Protein AF-A0A6G2QTA1-F1 (afdb_monomer_lite)

pLDDT: mean 93.56, std 8.04, range [61.75, 98.81]

Radius of gyration: 11.66 Å; chains: 1; bounding box: 20×23×33 Å

Foldseek 3Di:
DLVLLVQLQVLLVVVVHHGDSVLSVQLLVQQQVVCVVVVHPGGDPVSSLVSLCVSQPPPDPPRCVVSSVVSND

Sequence (73 aa):
LTRAAVRVCAALRDLGHPSGPADAREISRLASDLARLRGLPAAGRGELVEAVQTVLAQGEPYGRGRAVARAME

Structure (mmCIF, N/CA/C/O backbone):
data_AF-A0A6G2QTA1-F1
#
_entry.id   AF-A0A6G2QTA1-F1
#
loop_
_atom_site.group_PDB
_atom_site.id
_atom_site.type_symbol
_atom_site.label_atom_id
_atom_site.label_alt_id
_atom_site.label_comp_id
_atom_site.label_asym_id
_atom_site.label_entity_id
_atom_site.label_seq_id
_atom_site.pdbx_PDB_ins_code
_atom_site.Cartn_x
_atom_site.Cartn_y
_atom_site.Cartn_z
_atom_site.occupancy
_ato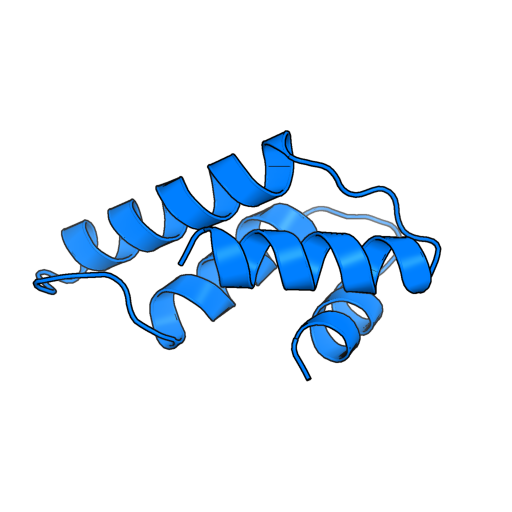m_site.B_iso_or_equiv
_atom_site.auth_seq_id
_atom_site.auth_comp_id
_atom_site.auth_asym_id
_atom_site.auth_atom_id
_atom_site.pdbx_PDB_model_num
ATOM 1 N N . LEU A 1 1 ? -2.865 -7.115 4.458 1.00 89.56 1 LEU A N 1
ATOM 2 C CA . LEU A 1 1 ? -2.307 -5.956 3.718 1.00 89.56 1 LEU A CA 1
ATOM 3 C C . LEU A 1 1 ? -1.063 -6.299 2.916 1.00 89.56 1 LEU A C 1
ATOM 5 O O . LEU A 1 1 ? -1.055 -6.031 1.725 1.00 89.56 1 LEU A O 1
ATOM 9 N N . THR A 1 2 ? -0.074 -6.977 3.501 1.00 96.00 2 THR A N 1
ATOM 10 C CA . THR A 1 2 ? 1.186 -7.329 2.818 1.00 96.00 2 THR A CA 1
ATOM 11 C C . THR A 1 2 ? 0.999 -8.019 1.469 1.00 96.00 2 THR A C 1
ATOM 13 O O . THR A 1 2 ? 1.604 -7.607 0.488 1.00 96.00 2 THR A O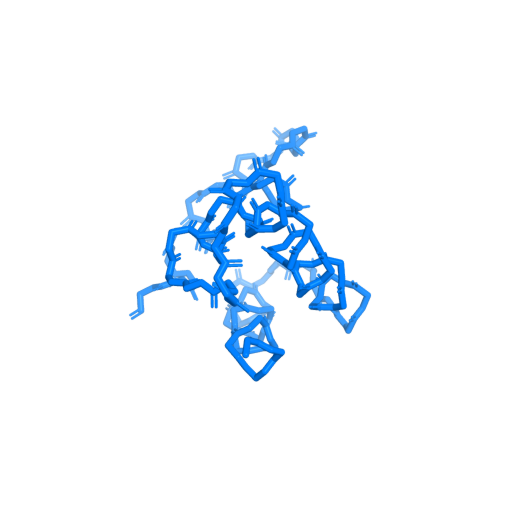 1
ATOM 16 N N . ARG A 1 3 ? 0.090 -8.999 1.358 1.00 97.62 3 ARG A N 1
ATOM 17 C CA . ARG A 1 3 ? -0.215 -9.639 0.064 1.00 97.62 3 ARG A CA 1
ATOM 18 C C . ARG A 1 3 ? -0.758 -8.648 -0.978 1.00 97.62 3 ARG A C 1
ATOM 20 O O . ARG A 1 3 ? -0.434 -8.770 -2.152 1.00 97.62 3 ARG A O 1
ATOM 27 N N . ALA A 1 4 ? -1.578 -7.679 -0.569 1.00 97.44 4 ALA A N 1
ATOM 28 C CA . ALA A 1 4 ? -2.090 -6.653 -1.477 1.00 97.44 4 ALA A CA 1
ATOM 29 C C . ALA A 1 4 ? -0.966 -5.714 -1.935 1.00 97.44 4 ALA A C 1
ATOM 31 O O . ALA A 1 4 ? -0.825 -5.504 -3.133 1.00 97.44 4 ALA A O 1
ATOM 32 N N . ALA A 1 5 ? -0.110 -5.259 -1.015 1.00 97.56 5 ALA A N 1
ATOM 33 C CA . ALA A 1 5 ? 1.061 -4.449 -1.346 1.00 97.56 5 ALA A CA 1
ATOM 34 C C . ALA A 1 5 ? 2.020 -5.177 -2.308 1.00 97.56 5 ALA A C 1
ATOM 36 O O . ALA A 1 5 ? 2.457 -4.600 -3.299 1.00 97.56 5 ALA A O 1
ATOM 37 N N . VAL A 1 6 ? 2.281 -6.472 -2.083 1.00 98.25 6 VAL A N 1
ATOM 38 C CA . VAL A 1 6 ? 3.096 -7.303 -2.988 1.00 98.25 6 VAL A CA 1
ATOM 39 C C . VAL A 1 6 ? 2.479 -7.397 -4.386 1.00 98.25 6 VAL A C 1
ATOM 41 O O . VAL A 1 6 ? 3.215 -7.306 -5.365 1.00 98.25 6 VAL A O 1
ATOM 44 N N . ARG A 1 7 ? 1.150 -7.549 -4.498 1.00 98.00 7 ARG A N 1
ATOM 45 C CA . ARG A 1 7 ? 0.461 -7.581 -5.802 1.00 98.00 7 ARG A CA 1
ATOM 46 C C . ARG A 1 7 ? 0.569 -6.252 -6.544 1.00 98.00 7 ARG A C 1
ATOM 48 O O . ARG A 1 7 ? 0.884 -6.279 -7.724 1.00 98.00 7 ARG A O 1
ATOM 55 N N . VAL A 1 8 ? 0.404 -5.122 -5.855 1.00 97.19 8 VAL A N 1
ATOM 56 C CA . VAL A 1 8 ? 0.608 -3.791 -6.455 1.00 97.19 8 VAL A CA 1
ATOM 57 C C . VAL A 1 8 ? 2.045 -3.647 -6.961 1.00 97.19 8 VAL A C 1
ATOM 59 O O . VAL A 1 8 ? 2.258 -3.262 -8.104 1.00 97.19 8 VAL A O 1
ATOM 62 N N . CYS A 1 9 ? 3.043 -4.027 -6.156 1.00 96.88 9 CYS A N 1
ATOM 63 C CA . CYS A 1 9 ? 4.451 -3.974 -6.569 1.00 96.88 9 CYS A CA 1
ATOM 64 C C . CYS A 1 9 ? 4.742 -4.899 -7.765 1.00 96.88 9 CYS A C 1
ATOM 66 O O . CYS A 1 9 ? 5.571 -4.569 -8.608 1.00 96.88 9 CYS A O 1
ATOM 68 N N . ALA A 1 10 ? 4.082 -6.060 -7.845 1.00 97.88 10 ALA A N 1
ATOM 69 C CA . ALA A 1 10 ? 4.188 -6.969 -8.986 1.00 97.88 10 ALA A CA 1
ATOM 70 C C . ALA A 1 10 ? 3.571 -6.371 -10.254 1.00 97.88 10 ALA A C 1
ATOM 72 O O . ALA A 1 10 ? 4.275 -6.252 -11.248 1.00 97.88 10 ALA A O 1
ATOM 73 N N . ALA A 1 11 ? 2.328 -5.891 -10.187 1.00 97.31 11 ALA A N 1
ATOM 74 C CA . ALA A 1 11 ? 1.670 -5.233 -11.314 1.00 97.31 11 ALA A CA 1
ATOM 75 C C . ALA A 1 11 ? 2.464 -4.010 -11.803 1.00 97.31 11 ALA A C 1
ATOM 77 O O . ALA A 1 11 ? 2.578 -3.759 -12.997 1.00 97.31 11 ALA A O 1
ATOM 78 N N . LEU A 1 12 ? 3.084 -3.269 -10.886 1.00 94.75 12 LEU A N 1
ATOM 79 C CA . LEU A 1 12 ? 3.910 -2.120 -11.231 1.00 94.75 12 LEU A CA 1
ATOM 80 C C . LEU A 1 12 ? 5.203 -2.519 -11.961 1.00 94.75 12 LEU A C 1
ATOM 82 O O . LEU A 1 12 ? 5.612 -1.816 -12.885 1.00 94.75 12 LEU A O 1
ATOM 86 N N . ARG A 1 13 ? 5.803 -3.666 -11.605 1.00 94.81 13 ARG A N 1
ATOM 87 C CA . ARG A 1 13 ? 6.905 -4.262 -12.380 1.00 94.81 13 ARG A CA 1
ATOM 88 C C . ARG A 1 13 ? 6.451 -4.712 -13.764 1.00 94.81 13 ARG A C 1
ATOM 90 O O . ARG A 1 13 ? 7.175 -4.466 -14.722 1.00 94.81 13 ARG A O 1
ATOM 97 N N . ASP A 1 14 ? 5.264 -5.301 -13.877 1.00 96.44 14 ASP A N 1
ATOM 98 C CA . ASP A 1 14 ? 4.698 -5.723 -15.167 1.00 96.44 14 ASP A CA 1
ATOM 99 C C . ASP A 1 14 ? 4.426 -4.520 -16.092 1.00 96.44 14 ASP A C 1
ATOM 101 O O . ASP A 1 14 ? 4.502 -4.634 -17.313 1.00 96.44 14 ASP A O 1
ATOM 105 N N . LEU A 1 15 ? 4.189 -3.337 -15.514 1.00 93.88 15 LEU A N 1
ATOM 106 C CA . LEU A 1 15 ? 4.094 -2.055 -16.223 1.00 93.88 15 LEU A CA 1
ATOM 107 C C . LEU A 1 15 ? 5.462 -1.412 -16.535 1.00 93.88 15 LEU A C 1
ATOM 109 O O . LEU A 1 15 ? 5.504 -0.289 -17.032 1.00 93.88 15 LEU A O 1
ATOM 113 N N . GLY A 1 16 ? 6.579 -2.086 -16.244 1.00 92.62 16 GLY A N 1
ATOM 114 C CA . GLY A 1 16 ? 7.934 -1.606 -16.532 1.00 92.62 16 GLY A CA 1
ATOM 115 C C . GLY A 1 16 ? 8.526 -0.664 -15.480 1.00 92.62 16 GLY A C 1
ATOM 116 O O . GLY A 1 16 ? 9.559 -0.047 -15.733 1.00 92.62 16 GLY A O 1
ATOM 117 N N . HIS A 1 17 ? 7.911 -0.545 -14.298 1.00 91.50 17 HIS A N 1
ATOM 118 C CA . HIS A 1 17 ? 8.399 0.328 -13.230 1.00 91.50 17 HIS A CA 1
ATOM 119 C C . HIS A 1 17 ? 9.084 -0.464 -12.103 1.00 91.50 17 HIS A C 1
ATOM 121 O O . HIS A 1 17 ? 8.511 -1.422 -11.577 1.00 91.50 17 HIS A O 1
ATOM 127 N N . PRO A 1 18 ? 10.284 -0.054 -11.654 1.00 91.31 18 PRO A N 1
ATOM 128 C CA . PRO A 1 18 ? 11.029 -0.787 -10.635 1.00 91.31 18 PRO A CA 1
ATOM 129 C C . PRO A 1 18 ? 10.299 -0.751 -9.289 1.00 91.31 18 PRO A C 1
ATOM 131 O O . PRO A 1 18 ? 10.051 0.316 -8.730 1.00 91.31 18 PRO A O 1
ATOM 134 N N . SER A 1 19 ? 9.944 -1.920 -8.757 1.00 92.94 19 SER A N 1
ATOM 135 C CA . SER A 1 19 ? 9.347 -2.057 -7.426 1.00 92.94 19 SER A CA 1
ATOM 136 C C . SER A 1 19 ? 9.704 -3.395 -6.791 1.00 92.94 19 SER A C 1
ATOM 138 O O . SER A 1 19 ? 9.822 -4.399 -7.497 1.00 92.94 19 SER A O 1
ATOM 140 N N . GLY A 1 20 ? 9.848 -3.452 -5.468 1.00 93.62 20 GLY A N 1
ATOM 141 C CA . GLY A 1 20 ? 10.351 -4.636 -4.773 1.00 93.62 20 GLY A CA 1
ATOM 142 C C . GLY A 1 20 ? 9.767 -4.886 -3.379 1.00 93.62 20 GLY A C 1
ATOM 143 O O . GLY A 1 20 ? 8.872 -4.181 -2.917 1.00 93.62 20 GLY A O 1
ATOM 144 N N . PRO A 1 21 ? 10.274 -5.915 -2.674 1.00 95.81 21 PRO A N 1
ATOM 145 C CA . PRO A 1 21 ? 9.816 -6.266 -1.328 1.00 95.81 21 PRO A CA 1
ATOM 146 C C . PRO A 1 21 ? 9.980 -5.143 -0.295 1.00 95.81 21 PRO A C 1
ATOM 148 O O . PRO A 1 21 ? 9.197 -5.077 0.652 1.00 95.81 21 PRO A O 1
ATOM 151 N N . ALA A 1 22 ? 10.973 -4.264 -0.477 1.00 96.31 22 ALA A N 1
ATOM 152 C CA . ALA A 1 22 ? 11.170 -3.090 0.371 1.00 96.31 22 ALA A CA 1
ATOM 153 C C . ALA A 1 22 ? 9.959 -2.145 0.304 1.00 96.31 22 ALA A C 1
ATOM 155 O O . ALA A 1 22 ? 9.413 -1.797 1.349 1.00 96.31 22 ALA A O 1
ATOM 156 N N . ASP A 1 23 ? 9.465 -1.848 -0.900 1.00 96.12 23 ASP A N 1
ATOM 157 C CA . ASP A 1 23 ? 8.263 -1.029 -1.093 1.00 96.12 23 ASP A CA 1
ATOM 158 C C . ASP A 1 23 ? 7.042 -1.687 -0.448 1.00 96.12 23 ASP A C 1
ATOM 160 O O . ASP A 1 23 ? 6.293 -1.050 0.286 1.00 96.12 23 ASP A O 1
ATOM 164 N N . ALA A 1 24 ? 6.855 -2.994 -0.660 1.00 97.75 24 ALA A N 1
ATOM 165 C CA . ALA A 1 24 ? 5.716 -3.719 -0.099 1.00 97.75 24 ALA A CA 1
ATOM 166 C C . ALA A 1 24 ? 5.726 -3.735 1.441 1.00 97.75 24 ALA A C 1
ATOM 168 O O . ALA A 1 24 ? 4.666 -3.652 2.078 1.00 97.75 24 ALA A O 1
ATOM 169 N N . ARG A 1 25 ? 6.918 -3.841 2.046 1.00 98.19 25 ARG A N 1
ATOM 170 C CA . ARG A 1 25 ? 7.110 -3.715 3.496 1.00 98.19 25 ARG A CA 1
ATOM 171 C C . ARG A 1 25 ? 6.755 -2.308 3.961 1.00 98.19 25 ARG A C 1
ATOM 173 O O . ARG A 1 25 ? 6.020 -2.180 4.936 1.00 98.19 25 ARG A O 1
ATOM 180 N N . GLU A 1 26 ? 7.245 -1.292 3.264 1.00 98.06 26 GLU A N 1
ATOM 181 C CA . GLU A 1 26 ? 7.035 0.103 3.632 1.00 98.06 26 GLU A CA 1
ATOM 182 C C . GLU A 1 26 ? 5.562 0.514 3.514 1.00 98.06 26 GLU A C 1
ATOM 184 O O . GLU A 1 26 ? 5.005 1.057 4.461 1.00 98.06 26 GLU A O 1
ATOM 189 N N . ILE A 1 27 ? 4.878 0.116 2.439 1.00 98.38 27 ILE A N 1
ATOM 190 C CA . ILE A 1 27 ? 3.425 0.288 2.275 1.00 98.38 27 ILE A CA 1
ATOM 191 C C . ILE A 1 27 ? 2.661 -0.371 3.429 1.00 98.38 27 ILE A C 1
ATOM 193 O O . ILE A 1 27 ? 1.737 0.213 3.990 1.00 98.38 27 ILE A O 1
ATOM 197 N N . SER A 1 28 ? 3.031 -1.602 3.801 1.00 98.38 28 SER A N 1
ATOM 198 C CA . SER A 1 28 ? 2.347 -2.336 4.876 1.00 98.38 28 SER A CA 1
ATOM 199 C C . SER A 1 28 ? 2.558 -1.690 6.248 1.00 98.38 28 SER A C 1
ATOM 201 O O . SER A 1 28 ? 1.628 -1.653 7.059 1.00 98.38 28 SER A O 1
ATOM 203 N N . ARG A 1 29 ? 3.774 -1.191 6.502 1.00 98.50 29 ARG A N 1
ATOM 204 C CA . ARG A 1 29 ? 4.128 -0.444 7.712 1.00 98.50 29 ARG A CA 1
ATOM 205 C C . ARG A 1 29 ? 3.333 0.855 7.776 1.00 98.50 29 ARG A C 1
ATOM 207 O O . ARG A 1 29 ? 2.573 1.038 8.719 1.00 98.50 29 ARG A O 1
ATOM 214 N N . LEU A 1 30 ? 3.432 1.683 6.738 1.00 98.69 30 LEU A N 1
ATOM 215 C CA . LEU A 1 30 ? 2.776 2.984 6.671 1.00 98.69 30 LEU A CA 1
ATOM 216 C C . LEU A 1 30 ? 1.252 2.864 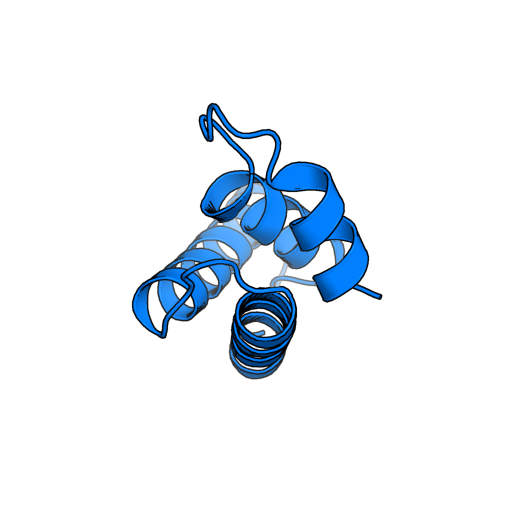6.777 1.00 98.69 30 LEU A C 1
ATOM 218 O O . LEU A 1 30 ? 0.640 3.607 7.533 1.00 98.69 30 LEU A O 1
ATOM 222 N N . ALA A 1 31 ? 0.628 1.890 6.107 1.00 98.69 31 ALA A N 1
ATOM 223 C CA . ALA A 1 31 ? -0.808 1.650 6.255 1.00 98.69 31 ALA A CA 1
ATOM 224 C C . ALA A 1 31 ? -1.187 1.340 7.716 1.00 98.69 31 ALA A C 1
ATOM 226 O O . ALA A 1 31 ? -2.180 1.855 8.226 1.00 98.69 31 ALA A O 1
ATOM 227 N N . SER A 1 32 ? -0.379 0.534 8.412 1.00 98.56 32 SER A N 1
ATOM 228 C CA . SER A 1 32 ? -0.598 0.219 9.830 1.00 98.56 32 SER A CA 1
ATOM 229 C C . SER A 1 32 ? -0.410 1.446 10.730 1.00 98.56 32 SER A C 1
ATOM 231 O O . SER A 1 32 ? -1.185 1.641 11.667 1.00 98.56 32 SER A O 1
ATOM 233 N N . ASP A 1 33 ? 0.574 2.294 10.423 1.00 98.69 33 ASP A N 1
ATOM 234 C CA . ASP A 1 33 ? 0.805 3.555 11.130 1.00 98.69 33 ASP A CA 1
ATOM 235 C C . ASP A 1 33 ? -0.369 4.528 10.917 1.00 98.69 33 ASP A C 1
ATOM 237 O O . ASP A 1 33 ? -0.851 5.128 11.878 1.00 98.69 33 ASP A O 1
ATOM 241 N N . LEU A 1 34 ? -0.917 4.612 9.699 1.00 98.81 34 LEU A N 1
ATOM 242 C CA . LEU A 1 34 ? -2.114 5.405 9.398 1.00 98.81 34 LEU A CA 1
ATOM 243 C C . LEU A 1 34 ? -3.333 4.931 10.195 1.00 98.81 34 LEU A C 1
ATOM 245 O O . LEU A 1 34 ? -4.039 5.752 10.777 1.00 98.81 34 LEU A O 1
ATOM 249 N N . ALA A 1 35 ? -3.566 3.619 10.285 1.00 98.62 35 ALA A N 1
ATOM 250 C CA . ALA A 1 35 ? -4.647 3.085 11.113 1.00 98.62 35 ALA A CA 1
ATOM 251 C C . ALA A 1 35 ? -4.482 3.459 12.588 1.00 98.62 35 ALA A C 1
ATOM 253 O O . ALA A 1 35 ? -5.452 3.864 13.228 1.00 98.62 35 ALA A O 1
ATOM 254 N N . ARG A 1 36 ? -3.250 3.387 13.110 1.00 98.56 36 ARG A N 1
ATOM 255 C CA . ARG A 1 36 ? -2.936 3.794 14.484 1.00 98.56 36 ARG A CA 1
ATOM 256 C C . ARG A 1 36 ? -3.214 5.280 14.706 1.00 98.56 36 ARG A C 1
ATOM 258 O O . ARG A 1 36 ? -3.854 5.621 15.694 1.00 98.56 36 ARG A O 1
ATOM 265 N N . LEU A 1 37 ? -2.779 6.146 13.789 1.00 98.56 37 LEU A N 1
ATOM 266 C CA . LEU A 1 37 ? -3.041 7.590 13.856 1.00 98.56 37 LEU A CA 1
ATOM 267 C C . LEU A 1 37 ? -4.539 7.917 13.792 1.00 98.56 37 LEU A C 1
ATOM 269 O O . LEU A 1 37 ? -4.978 8.901 14.378 1.00 98.56 37 LEU A O 1
ATOM 273 N N . ARG A 1 38 ? -5.327 7.079 13.114 1.00 98.44 38 ARG A N 1
ATOM 274 C CA . ARG A 1 38 ? -6.783 7.226 12.973 1.00 98.44 38 ARG A CA 1
ATOM 275 C C . ARG A 1 38 ? -7.592 6.555 14.084 1.00 98.44 38 ARG A C 1
ATOM 277 O O . ARG A 1 38 ? -8.816 6.621 14.049 1.00 98.44 38 ARG A O 1
ATOM 284 N N . GLY A 1 39 ? -6.948 5.888 15.044 1.00 98.38 39 GLY A N 1
ATOM 285 C CA . GLY A 1 39 ? -7.644 5.135 16.092 1.00 98.38 39 GLY A CA 1
ATOM 286 C C . GLY A 1 39 ? -8.426 3.920 15.572 1.00 98.38 39 GLY A C 1
ATOM 287 O O . GLY A 1 39 ? -9.375 3.479 16.216 1.00 98.38 39 GLY A O 1
ATOM 288 N N . LEU A 1 40 ? -8.056 3.384 14.405 1.00 98.38 40 LEU A N 1
ATOM 289 C CA . LEU A 1 40 ? -8.689 2.207 13.814 1.00 98.38 40 LEU A CA 1
ATOM 290 C C . LEU A 1 40 ? -8.086 0.914 14.387 1.00 98.38 40 LEU A C 1
ATOM 292 O O . LEU A 1 40 ? -6.883 0.861 14.654 1.00 98.38 40 LEU A O 1
ATOM 296 N N . PRO A 1 41 ? -8.878 -0.167 14.519 1.00 97.19 41 PRO A N 1
ATOM 297 C CA . PRO A 1 41 ? -8.385 -1.442 15.047 1.00 97.19 41 PRO A CA 1
ATOM 298 C C . PRO A 1 41 ? -7.365 -2.116 14.117 1.00 97.19 41 PRO A C 1
ATOM 300 O O . PRO A 1 41 ? -6.527 -2.895 14.565 1.00 97.19 41 PRO A O 1
ATOM 303 N N . ALA A 1 42 ? -7.446 -1.833 12.816 1.00 97.38 42 ALA A N 1
ATOM 304 C CA . ALA A 1 42 ? -6.519 -2.301 11.801 1.00 97.38 42 ALA A CA 1
ATOM 305 C C . ALA A 1 42 ? -6.623 -1.422 10.552 1.00 97.38 42 ALA A C 1
ATOM 307 O O . ALA A 1 42 ? -7.619 -0.731 10.339 1.00 97.38 42 ALA A O 1
ATOM 308 N N . ALA A 1 43 ? -5.604 -1.493 9.703 1.00 98.12 43 ALA A N 1
ATOM 309 C CA . ALA A 1 43 ? -5.597 -0.801 8.426 1.00 98.12 43 ALA A CA 1
ATOM 310 C C . ALA A 1 43 ? -6.516 -1.478 7.401 1.00 98.12 43 ALA A C 1
ATOM 312 O O . ALA A 1 43 ? -6.503 -2.701 7.225 1.00 98.12 43 ALA A O 1
ATOM 313 N N . GLY A 1 44 ? -7.317 -0.657 6.727 1.00 96.56 44 GLY A N 1
ATOM 314 C CA . GLY A 1 44 ? -8.255 -1.063 5.698 1.00 96.56 44 GLY A CA 1
ATOM 315 C C . GLY A 1 44 ? -7.788 -0.660 4.303 1.00 96.56 44 GLY A C 1
ATOM 316 O O . GLY A 1 44 ? -6.601 -0.488 4.020 1.00 96.56 44 GLY A O 1
ATOM 317 N N . ARG A 1 45 ? -8.756 -0.529 3.392 1.00 97.06 45 ARG A N 1
ATOM 318 C CA . ARG A 1 45 ? -8.495 -0.114 2.008 1.00 97.06 45 ARG A CA 1
ATOM 319 C C . ARG A 1 45 ? -7.991 1.327 1.933 1.00 97.06 45 ARG A C 1
ATOM 321 O O . ARG A 1 45 ? -7.083 1.581 1.153 1.00 97.06 45 ARG A O 1
ATOM 328 N N . GLY A 1 46 ? -8.568 2.240 2.715 1.00 97.62 46 GLY A N 1
ATOM 329 C CA . GLY A 1 46 ? -8.197 3.657 2.688 1.00 97.62 46 GLY A CA 1
ATOM 330 C C . GLY A 1 46 ? -6.732 3.864 3.063 1.00 97.62 46 GLY A C 1
ATOM 331 O O . GLY A 1 46 ? -5.986 4.488 2.316 1.00 97.62 46 GLY A O 1
ATOM 332 N N . GLU A 1 47 ? -6.296 3.242 4.158 1.00 98.44 47 GLU A N 1
ATOM 333 C CA . GLU A 1 47 ? -4.905 3.293 4.619 1.00 98.44 47 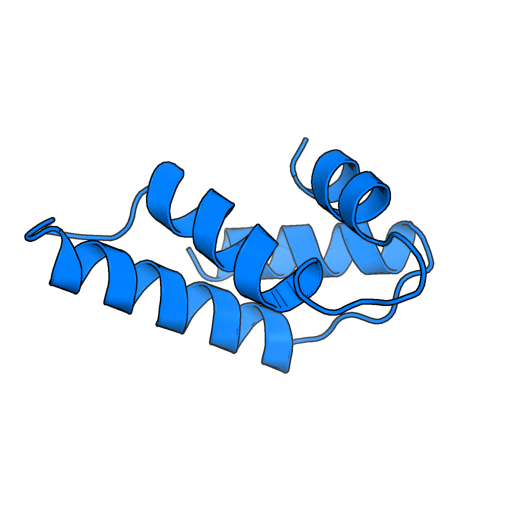GLU A CA 1
ATOM 334 C C . GLU A 1 47 ? -3.950 2.648 3.610 1.00 98.44 47 GLU A C 1
ATOM 336 O O . GLU A 1 47 ? -2.849 3.148 3.402 1.00 98.44 47 GLU A O 1
ATOM 341 N N . LEU A 1 48 ? -4.365 1.556 2.955 1.00 97.88 48 LEU A N 1
ATOM 342 C CA . LEU A 1 48 ? -3.566 0.927 1.902 1.00 97.88 48 LEU A CA 1
ATOM 343 C C . LEU A 1 48 ? -3.389 1.848 0.690 1.00 97.88 48 LEU A C 1
ATOM 345 O O . LEU A 1 48 ? -2.280 1.954 0.177 1.00 97.88 48 LEU A O 1
ATOM 349 N N . VAL A 1 49 ? -4.470 2.473 0.218 1.00 97.31 49 VAL A N 1
ATOM 350 C CA . VAL A 1 49 ? -4.454 3.356 -0.959 1.00 97.31 49 VAL A CA 1
ATOM 351 C C . VAL A 1 49 ? -3.529 4.541 -0.720 1.00 97.31 49 VAL A C 1
ATOM 353 O O . VAL A 1 49 ? -2.663 4.820 -1.545 1.00 97.31 49 VAL A O 1
ATOM 356 N N . GLU A 1 50 ? -3.673 5.185 0.434 1.00 97.44 50 GLU A N 1
ATOM 357 C CA . GLU A 1 50 ? -2.839 6.319 0.812 1.00 97.44 50 GLU A CA 1
ATOM 358 C C . GLU A 1 50 ? -1.376 5.906 0.969 1.00 97.44 50 GLU A C 1
ATOM 360 O O . GLU A 1 50 ? -0.503 6.522 0.365 1.00 97.44 50 GLU A O 1
ATOM 365 N N . ALA A 1 51 ? -1.103 4.801 1.670 1.00 97.94 51 ALA A N 1
ATOM 366 C CA . ALA A 1 51 ? 0.259 4.305 1.827 1.00 97.94 51 ALA A CA 1
ATOM 367 C C . ALA A 1 51 ? 0.926 3.971 0.481 1.00 97.94 51 ALA A C 1
ATOM 369 O O . ALA A 1 51 ? 2.096 4.285 0.280 1.00 97.94 51 ALA A O 1
ATOM 370 N N . VAL A 1 52 ? 0.194 3.370 -0.463 1.00 96.75 52 VAL A N 1
ATOM 371 C CA . VAL A 1 52 ? 0.693 3.108 -1.822 1.00 96.75 52 VAL A CA 1
ATOM 372 C C . VAL A 1 52 ? 1.052 4.410 -2.538 1.00 96.75 52 VAL A C 1
ATOM 374 O O . VAL A 1 52 ? 2.138 4.511 -3.105 1.00 96.75 52 VAL A O 1
ATOM 377 N N . GLN A 1 53 ? 0.174 5.413 -2.500 1.00 94.44 53 GLN A N 1
ATOM 378 C CA . GLN A 1 53 ? 0.424 6.704 -3.141 1.00 94.44 53 GLN A CA 1
ATOM 379 C C . GLN A 1 53 ? 1.626 7.420 -2.513 1.00 94.44 53 GLN A C 1
ATOM 381 O O . GLN A 1 53 ? 2.497 7.904 -3.236 1.00 94.44 53 GLN A O 1
ATOM 386 N N . THR A 1 54 ? 1.726 7.422 -1.183 1.00 95.00 54 THR A N 1
ATOM 387 C CA . THR A 1 54 ? 2.849 8.037 -0.471 1.00 95.00 54 THR A CA 1
ATOM 388 C C . THR A 1 54 ? 4.178 7.358 -0.792 1.00 95.00 54 THR A C 1
ATOM 390 O O . THR A 1 54 ? 5.154 8.049 -1.057 1.00 95.00 54 THR A O 1
ATOM 393 N N . VAL A 1 55 ? 4.233 6.023 -0.797 1.00 95.00 55 VAL A N 1
ATOM 394 C CA . VAL A 1 55 ? 5.496 5.291 -1.003 1.00 95.00 55 VAL A CA 1
ATOM 395 C C . VAL A 1 55 ? 5.927 5.283 -2.468 1.00 95.00 55 VAL A C 1
ATOM 397 O O . VAL A 1 55 ? 7.116 5.380 -2.752 1.00 95.00 55 VAL A O 1
ATOM 400 N N . LEU A 1 56 ? 4.983 5.139 -3.404 1.00 92.38 56 LEU A N 1
ATOM 401 C CA . LEU A 1 56 ? 5.305 4.843 -4.805 1.00 92.38 56 LEU A CA 1
ATOM 402 C C . LEU A 1 56 ? 5.083 6.004 -5.777 1.00 92.38 56 LEU A C 1
ATOM 404 O O . LEU A 1 56 ? 5.581 5.936 -6.902 1.00 92.38 56 LEU A O 1
ATOM 408 N N . ALA A 1 57 ? 4.317 7.032 -5.403 1.00 87.62 57 ALA A N 1
ATOM 409 C CA . ALA A 1 57 ? 3.992 8.144 -6.299 1.00 87.62 57 ALA A CA 1
ATOM 410 C C . ALA A 1 57 ? 4.529 9.500 -5.816 1.00 87.62 57 ALA A C 1
ATOM 412 O O . ALA A 1 57 ? 4.795 10.370 -6.647 1.00 87.62 57 ALA A O 1
ATOM 413 N N . GLN A 1 58 ? 4.708 9.695 -4.507 1.00 82.56 58 GLN A N 1
ATOM 414 C CA . GLN A 1 58 ? 5.199 10.956 -3.951 1.00 82.56 58 GLN A CA 1
ATOM 415 C C . GLN A 1 58 ? 6.676 11.188 -4.318 1.00 82.56 58 GLN A C 1
ATOM 417 O O . GLN A 1 58 ? 7.528 10.343 -4.060 1.00 82.56 58 GLN A O 1
ATOM 422 N N . GLY A 1 59 ? 6.993 12.353 -4.892 1.00 70.75 59 GLY A N 1
ATOM 423 C CA . GLY A 1 59 ? 8.376 12.758 -5.186 1.00 70.75 59 GLY A CA 1
ATOM 424 C C . GLY A 1 59 ? 9.019 12.089 -6.405 1.00 70.75 59 GLY A C 1
ATOM 425 O O . GLY A 1 59 ? 10.195 12.330 -6.661 1.00 70.75 59 GLY A O 1
ATOM 426 N N . GLU A 1 60 ? 8.274 11.289 -7.172 1.00 70.44 60 GLU A N 1
ATOM 427 C CA . GLU A 1 60 ? 8.787 10.649 -8.386 1.00 70.44 60 GLU A CA 1
ATOM 428 C C . GLU A 1 60 ? 8.706 11.604 -9.597 1.00 70.44 60 GLU A C 1
ATOM 430 O O . GLU A 1 60 ? 7.597 11.911 -10.058 1.00 70.44 60 GLU A O 1
ATOM 435 N N . PRO A 1 61 ? 9.844 12.090 -10.137 1.00 61.75 61 PRO A N 1
ATOM 436 C CA . PRO A 1 61 ? 9.858 13.085 -11.211 1.00 61.75 61 PRO A CA 1
ATOM 437 C C . PRO A 1 61 ? 9.255 12.591 -12.537 1.00 61.75 61 PRO A C 1
ATOM 439 O O . PRO A 1 61 ? 8.856 13.416 -13.357 1.00 61.75 61 PRO A O 1
ATOM 442 N N . TYR A 1 62 ? 9.132 11.276 -12.760 1.00 62.41 62 TYR A N 1
ATOM 443 C CA . TYR A 1 62 ? 8.675 10.718 -14.043 1.00 62.41 62 TYR A CA 1
ATOM 444 C C . TYR A 1 62 ? 7.167 10.422 -14.133 1.00 62.41 62 TYR A C 1
ATOM 446 O O . TYR A 1 62 ? 6.717 9.749 -15.061 1.00 62.41 62 TYR A O 1
ATOM 454 N N . GLY A 1 63 ? 6.342 10.914 -13.202 1.00 69.56 63 GLY A N 1
ATOM 455 C CA . GLY A 1 63 ? 4.881 10.794 -13.330 1.00 69.56 63 GLY A CA 1
ATOM 456 C C . GLY A 1 63 ? 4.354 9.363 -13.153 1.00 69.56 63 GLY A C 1
ATOM 457 O O . GLY A 1 63 ? 3.331 8.985 -13.734 1.00 69.56 63 GLY A O 1
ATOM 458 N N . ARG A 1 64 ? 5.030 8.570 -12.310 1.00 85.44 64 ARG A N 1
ATOM 459 C CA . ARG A 1 64 ? 4.700 7.171 -11.981 1.00 85.44 64 ARG A CA 1
ATOM 460 C C . ARG A 1 64 ? 3.284 6.976 -11.411 1.00 85.44 64 ARG A C 1
ATOM 462 O O . ARG A 1 64 ? 2.762 5.864 -11.436 1.00 85.44 64 ARG A O 1
ATOM 469 N N . GLY A 1 65 ? 2.621 8.050 -10.974 1.00 88.31 65 GLY A N 1
ATOM 470 C CA . GLY A 1 65 ? 1.263 8.025 -10.424 1.00 88.31 65 GLY A CA 1
ATOM 471 C C . GLY A 1 65 ? 0.220 7.329 -11.312 1.00 88.31 65 GLY A C 1
ATOM 472 O O . GLY A 1 65 ? -0.624 6.609 -10.788 1.00 88.31 65 GLY A O 1
ATOM 473 N N . ARG A 1 66 ? 0.303 7.449 -12.648 1.00 89.56 66 ARG A N 1
ATOM 474 C CA . ARG A 1 66 ? -0.618 6.730 -13.559 1.00 89.56 66 ARG A CA 1
ATOM 475 C C . ARG A 1 66 ? -0.397 5.218 -13.557 1.00 89.56 66 ARG A C 1
ATOM 477 O O . ARG A 1 66 ? -1.361 4.460 -13.576 1.00 89.56 66 ARG A O 1
ATOM 484 N N . ALA A 1 67 ? 0.859 4.780 -13.519 1.00 92.56 67 ALA A N 1
ATOM 485 C CA . ALA A 1 67 ? 1.183 3.361 -13.433 1.00 92.56 67 ALA A CA 1
ATOM 486 C C . ALA A 1 67 ? 0.792 2.783 -12.068 1.00 92.56 67 ALA A C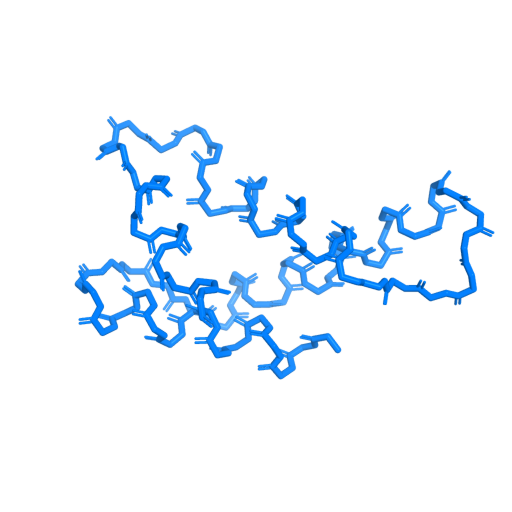 1
ATOM 488 O O . ALA A 1 67 ? 0.288 1.668 -12.000 1.00 92.56 67 ALA A O 1
ATOM 489 N N . VAL A 1 68 ? 0.951 3.563 -10.993 1.00 92.75 68 VAL A N 1
ATOM 490 C CA . VAL A 1 68 ? 0.468 3.196 -9.654 1.00 92.75 68 VAL A CA 1
ATOM 491 C C . VAL A 1 68 ? -1.051 3.045 -9.645 1.00 92.75 68 VAL A C 1
ATOM 493 O O . VAL A 1 68 ? -1.535 2.024 -9.176 1.00 92.75 68 VAL A O 1
ATOM 496 N N . ALA A 1 69 ? -1.795 3.999 -10.215 1.00 92.69 69 ALA A N 1
ATOM 497 C CA . ALA A 1 69 ? -3.250 3.898 -10.318 1.00 92.69 69 ALA A CA 1
ATOM 498 C C . ALA A 1 69 ? -3.677 2.616 -11.053 1.00 92.69 69 ALA A C 1
ATOM 500 O O . ALA A 1 69 ? -4.486 1.859 -10.529 1.00 92.69 69 ALA A O 1
ATOM 501 N N . ARG A 1 70 ? -3.050 2.315 -12.198 1.00 93.44 70 ARG A N 1
ATOM 502 C CA . ARG A 1 70 ? -3.315 1.091 -12.970 1.00 93.44 70 ARG A CA 1
ATOM 503 C C . ARG A 1 70 ? -2.919 -0.195 -12.235 1.00 93.44 70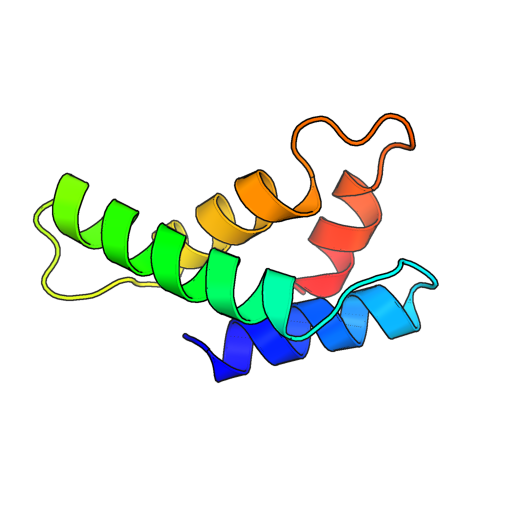 ARG A C 1
ATOM 505 O O . ARG A 1 70 ? -3.564 -1.217 -12.405 1.00 93.44 70 ARG A O 1
ATOM 512 N N . ALA A 1 71 ? -1.872 -0.162 -11.413 1.00 94.25 71 ALA A N 1
ATOM 513 C CA . ALA A 1 71 ? -1.451 -1.305 -10.600 1.00 94.25 71 ALA A CA 1
ATOM 514 C C . ALA A 1 71 ? -2.375 -1.577 -9.393 1.00 94.25 71 ALA A C 1
ATOM 516 O O . ALA A 1 71 ? -2.209 -2.594 -8.717 1.00 94.25 71 ALA A O 1
ATOM 517 N N . MET A 1 72 ? -3.296 -0.657 -9.086 1.00 92.75 72 MET A N 1
ATOM 518 C CA . MET A 1 72 ? -4.257 -0.758 -7.983 1.00 92.75 72 MET A CA 1
ATOM 519 C C . MET A 1 72 ? -5.671 -1.165 -8.428 1.00 92.75 72 MET A C 1
ATOM 521 O O . MET A 1 72 ? -6.513 -1.390 -7.552 1.00 92.75 72 MET A O 1
ATOM 525 N N . GLU A 1 73 ? -5.919 -1.241 -9.741 1.00 88.88 73 GLU A N 1
ATOM 526 C CA . GLU A 1 73 ? -7.135 -1.808 -10.352 1.00 88.88 73 GLU A CA 1
ATOM 527 C C . GLU A 1 73 ? -7.209 -3.330 -10.136 1.00 88.88 73 GLU A C 1
ATOM 529 O O . GLU A 1 73 ? -8.308 -3.810 -9.769 1.00 88.88 73 GLU A O 1
#

Secondary structure (DSSP, 8-state):
-HHHHHHHHHHHHHTT----HHHHHHHHHHHHHHHHHTT-SS--HHHHHHHHHHHHTTT-TT-THHHHHHHT-